Protein AF-I3WMU7-F1 (afdb_monomer_lite)

Sequence (90 aa):
SIARACSEGSIQSCSCDYTHQSSRVSSAVRDWEWGGCSDNIGYGFRFSREFVDTGERGRNLREKMNLHNNEAGRAHVSSEMRQECKCHGM

Foldseek 3Di:
DQLVCQCVCVDVVHHFDCVQVPPPPPDPDDPDHDDGGHRRLVVVLVCLCVPVLVVLPDDDPVSVVSNVVSVVVSVVVVVPDDDDDDDDDD

Secondary structure (DSSP, 8-state):
-HHHHHHTT--TT---B-GGGS-----S--S----S-B--HHHHHHHHHHHHGGG--S-SHHHHHHHHHHHHHHHHHHHT----------

InterPro domains:
  IPR005817 Wnt [PF00110] (1-90)
  IPR005817 Wnt [PR01349] (4-17)
  IPR005817 Wnt [PR01349] (32-44)
  IPR005817 Wnt [PR01349] (86-90)
  IPR005817 Wnt [PTHR12027] (1-90)
  IPR005817 Wnt [SM00097] (1-90)

Radius of gyration: 17.39 Å; chains: 1; bounding box: 47×20×48 Å

pLDDT: mean 90.53, std 12.23, range [50.41, 98.62]

Structure (mmCIF, N/CA/C/O backbone):
data_AF-I3WMU7-F1
#
_entry.id   AF-I3WMU7-F1
#
loop_
_atom_site.group_PDB
_atom_site.id
_atom_site.type_symbol
_atom_site.label_atom_id
_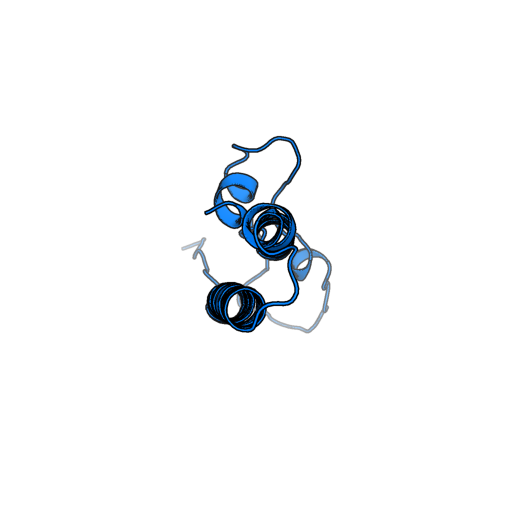atom_site.label_alt_id
_atom_site.label_comp_id
_atom_site.label_asym_id
_atom_site.label_entity_id
_atom_site.label_seq_id
_atom_site.pdbx_PDB_ins_code
_atom_site.Cartn_x
_atom_site.Cartn_y
_atom_site.Cartn_z
_atom_site.occupancy
_atom_site.B_iso_or_equiv
_atom_site.auth_seq_id
_atom_site.auth_comp_id
_atom_site.auth_asym_id
_atom_site.auth_atom_id
_atom_site.pdbx_PDB_model_num
ATOM 1 N N . SER A 1 1 ? -4.374 -5.980 -4.508 1.00 90.62 1 SER A N 1
ATOM 2 C CA . SER A 1 1 ? -4.313 -5.291 -3.196 1.00 90.62 1 SER A CA 1
ATOM 3 C C . SER A 1 1 ? -4.248 -3.789 -3.441 1.00 90.62 1 SER A C 1
ATOM 5 O O . SER A 1 1 ? -3.976 -3.401 -4.570 1.00 90.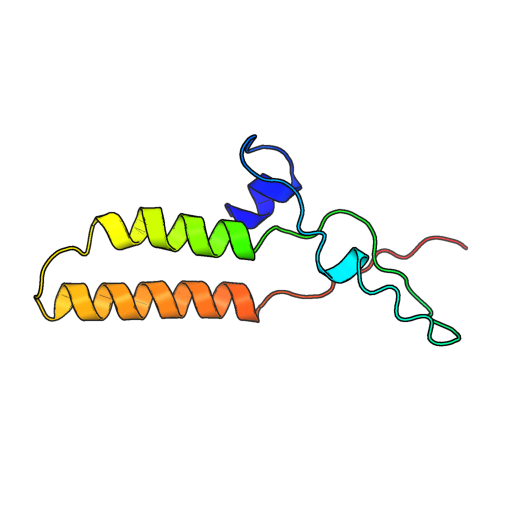62 1 SER A O 1
ATOM 7 N N . ILE A 1 2 ? -4.472 -2.937 -2.433 1.00 97.56 2 ILE A N 1
ATOM 8 C CA . ILE A 1 2 ? -4.361 -1.472 -2.605 1.00 97.56 2 ILE A CA 1
ATOM 9 C C . ILE A 1 2 ? -2.939 -1.060 -3.017 1.00 97.56 2 ILE A C 1
ATOM 11 O O . ILE A 1 2 ? -2.781 -0.272 -3.940 1.00 97.56 2 ILE A O 1
ATOM 15 N N . ALA A 1 3 ? -1.911 -1.659 -2.405 1.00 97.62 3 ALA A N 1
ATOM 16 C CA . ALA A 1 3 ? -0.511 -1.412 -2.759 1.00 97.62 3 ALA A CA 1
ATOM 17 C C . ALA A 1 3 ? -0.212 -1.687 -4.246 1.00 97.62 3 ALA A C 1
ATOM 19 O O . ALA A 1 3 ? 0.461 -0.884 -4.889 1.00 97.62 3 ALA A O 1
ATOM 20 N N . ARG A 1 4 ? -0.769 -2.779 -4.791 1.00 97.12 4 ARG A N 1
ATOM 21 C CA . ARG A 1 4 ? -0.645 -3.138 -6.210 1.00 97.12 4 ARG A CA 1
ATOM 22 C C . ARG A 1 4 ? -1.489 -2.257 -7.132 1.00 97.12 4 ARG A C 1
ATOM 24 O O . ARG A 1 4 ? -1.041 -1.847 -8.188 1.00 97.12 4 ARG A O 1
ATOM 31 N N . ALA A 1 5 ? -2.705 -1.904 -6.723 1.00 98.25 5 ALA A N 1
ATOM 32 C CA . ALA A 1 5 ? -3.540 -1.006 -7.517 1.00 98.25 5 ALA A CA 1
ATOM 33 C C . ALA A 1 5 ? -2.881 0.379 -7.702 1.00 98.25 5 ALA A C 1
ATOM 35 O O . ALA A 1 5 ? -3.082 1.023 -8.730 1.00 98.25 5 ALA A O 1
ATOM 36 N N . CYS A 1 6 ? -2.062 0.816 -6.736 1.00 98.19 6 CYS A N 1
ATOM 37 C CA . CYS A 1 6 ? -1.224 2.008 -6.867 1.00 98.19 6 CYS A CA 1
ATOM 38 C C . CYS A 1 6 ? -0.101 1.849 -7.902 1.00 98.19 6 CYS A C 1
ATOM 40 O O . CYS A 1 6 ? 0.123 2.767 -8.687 1.00 98.19 6 CYS A O 1
ATOM 42 N N . SER A 1 7 ? 0.606 0.713 -7.918 1.00 97.25 7 SER A N 1
ATOM 43 C CA . SER A 1 7 ? 1.683 0.459 -8.888 1.00 97.25 7 SER A CA 1
ATOM 44 C C . SER A 1 7 ? 1.151 0.224 -10.307 1.00 97.25 7 SER A C 1
ATOM 46 O O . SER A 1 7 ? 1.783 0.624 -11.279 1.00 97.25 7 SER A O 1
ATOM 48 N N . GLU A 1 8 ? -0.055 -0.331 -10.435 1.00 97.56 8 GLU A N 1
ATOM 49 C CA . GLU A 1 8 ? -0.776 -0.479 -11.707 1.00 97.56 8 GLU A CA 1
ATOM 50 C C . GLU A 1 8 ? -1.385 0.842 -12.218 1.00 97.56 8 GLU A C 1
ATOM 52 O O . GLU A 1 8 ? -1.902 0.888 -13.332 1.00 97.56 8 GLU A O 1
ATOM 57 N N . GLY A 1 9 ? -1.370 1.914 -11.415 1.00 96.88 9 GLY A N 1
ATOM 58 C CA . GLY A 1 9 ? -1.979 3.200 -11.773 1.00 96.88 9 GLY A CA 1
ATOM 59 C C . GLY A 1 9 ? -3.513 3.195 -11.779 1.00 96.88 9 GLY A C 1
ATOM 60 O O . GLY A 1 9 ? -4.132 4.115 -12.309 1.00 96.88 9 GLY A O 1
ATOM 61 N N . SER A 1 10 ? -4.145 2.183 -11.175 1.00 98.06 10 SER A N 1
ATOM 62 C CA . SER A 1 10 ? -5.610 2.067 -11.088 1.00 98.06 10 SER A CA 1
ATOM 63 C C . SER A 1 10 ? -6.234 3.045 -10.083 1.00 98.06 10 SER A C 1
ATOM 65 O O . SER A 1 10 ? -7.437 3.299 -10.127 1.00 98.06 10 SER A O 1
ATOM 67 N N . ILE A 1 11 ? -5.436 3.594 -9.163 1.00 96.75 11 ILE A N 1
ATOM 68 C CA . ILE A 1 11 ? -5.867 4.557 -8.143 1.00 96.75 11 ILE A CA 1
ATOM 69 C C . ILE A 1 11 ? -5.097 5.864 -8.345 1.00 96.75 11 ILE A C 1
ATOM 71 O O . ILE A 1 11 ? -3.882 5.898 -8.194 1.00 96.75 11 ILE A O 1
ATOM 75 N N . GLN A 1 12 ? -5.808 6.958 -8.623 1.00 95.81 12 GLN A N 1
ATOM 76 C CA . GLN A 1 12 ? -5.191 8.258 -8.932 1.00 95.81 12 GLN A CA 1
ATOM 77 C C . GLN A 1 12 ? -4.479 8.918 -7.740 1.00 95.81 12 GLN A C 1
ATOM 79 O O . GLN A 1 12 ? -3.583 9.735 -7.925 1.00 95.81 12 GLN A O 1
ATOM 84 N N . SER A 1 13 ? -4.882 8.597 -6.511 1.00 95.75 13 SER A N 1
ATOM 85 C CA . SER A 1 13 ? -4.354 9.213 -5.286 1.00 95.75 13 SER A CA 1
ATOM 86 C C . SER A 1 13 ? -3.038 8.606 -4.790 1.00 95.75 13 SER A C 1
ATOM 88 O O . SER A 1 13 ? -2.562 8.979 -3.718 1.00 95.75 13 SER A O 1
ATOM 90 N N . CYS A 1 14 ? -2.464 7.647 -5.515 1.00 97.75 14 CYS A N 1
ATOM 91 C CA . CYS A 1 14 ? -1.193 7.023 -5.174 1.00 97.75 14 CYS A CA 1
ATOM 92 C C . CYS A 1 14 ? -0.398 6.649 -6.430 1.00 97.75 14 CYS A C 1
ATOM 94 O O . CYS A 1 14 ? -0.903 6.672 -7.546 1.00 97.75 14 CYS A O 1
ATOM 96 N N . SER A 1 15 ? 0.873 6.318 -6.226 1.00 96.81 15 SER A N 1
ATOM 97 C CA . SER A 1 15 ? 1.821 5.910 -7.265 1.00 96.81 15 SER A CA 1
ATOM 98 C C . SER A 1 15 ? 2.654 4.724 -6.781 1.00 96.81 15 SER A C 1
ATOM 100 O O . SER A 1 15 ? 2.472 4.267 -5.650 1.00 96.81 15 SER A O 1
ATOM 102 N N . CYS A 1 16 ? 3.624 4.285 -7.584 1.00 97.25 16 CYS A N 1
ATOM 103 C CA . CYS A 1 16 ? 4.687 3.375 -7.155 1.00 97.25 16 CYS A CA 1
ATOM 104 C C . CYS A 1 16 ? 5.403 3.868 -5.886 1.00 97.25 16 CYS A C 1
ATOM 106 O O . CYS A 1 16 ? 5.424 5.071 -5.594 1.00 97.25 16 CYS A O 1
ATOM 108 N N . ASP A 1 17 ? 6.034 2.940 -5.170 1.00 95.38 17 ASP A N 1
ATOM 109 C CA . ASP A 1 17 ? 7.015 3.265 -4.138 1.00 95.38 17 ASP A CA 1
ATOM 110 C C . ASP A 1 17 ? 8.409 3.473 -4.752 1.00 95.38 17 ASP A C 1
ATOM 112 O O . ASP A 1 17 ? 8.989 2.567 -5.351 1.00 95.38 17 ASP A O 1
ATOM 116 N N . TYR A 1 18 ? 8.948 4.683 -4.588 1.00 92.31 18 TYR A N 1
ATOM 117 C CA . TYR A 1 18 ? 10.256 5.094 -5.108 1.00 92.31 18 TYR A CA 1
ATOM 118 C C . TYR A 1 18 ? 11.317 5.281 -4.014 1.00 92.31 18 TYR A C 1
ATOM 120 O O . TYR A 1 18 ? 12.418 5.760 -4.293 1.00 92.31 18 TYR A O 1
ATOM 128 N N . THR A 1 19 ? 11.022 4.909 -2.765 1.00 89.56 19 THR A N 1
ATOM 129 C CA . THR A 1 19 ? 11.939 5.093 -1.626 1.00 89.56 19 THR A CA 1
ATOM 130 C C . THR A 1 19 ? 13.314 4.466 -1.881 1.00 89.56 19 THR A C 1
ATOM 132 O O . THR A 1 19 ? 14.339 5.125 -1.684 1.00 89.56 19 THR A O 1
ATOM 135 N N . HIS A 1 20 ? 13.347 3.256 -2.443 1.00 83.06 20 HIS A N 1
ATOM 136 C CA . HIS A 1 20 ? 14.573 2.525 -2.787 1.00 83.06 20 HIS A CA 1
ATOM 137 C C . HIS A 1 20 ? 15.345 3.083 -3.997 1.00 83.06 20 HIS A C 1
ATOM 139 O O . HIS A 1 20 ? 16.537 2.822 -4.137 1.00 83.06 20 HIS A O 1
ATOM 145 N N . GLN A 1 21 ? 14.715 3.890 -4.857 1.00 76.50 21 GLN A N 1
ATOM 146 C CA . GLN A 1 21 ? 15.391 4.484 -6.023 1.00 76.50 21 GLN A CA 1
ATOM 147 C C . GLN A 1 21 ? 16.261 5.691 -5.640 1.00 76.50 21 GLN A C 1
ATOM 149 O O . GLN A 1 21 ? 17.208 6.038 -6.344 1.00 76.50 21 GLN A O 1
ATOM 154 N N . SER A 1 22 ? 15.968 6.326 -4.499 1.00 64.75 22 SER A N 1
ATOM 155 C CA . SER A 1 22 ? 16.715 7.489 -4.005 1.00 64.75 22 SER A CA 1
ATOM 156 C C . SER A 1 22 ? 18.034 7.133 -3.312 1.00 64.75 22 SER A C 1
ATOM 158 O O . SER A 1 22 ? 18.914 7.991 -3.195 1.00 64.75 22 SER A O 1
ATOM 160 N N . SER A 1 23 ? 18.222 5.873 -2.897 1.00 61.09 23 SER A N 1
ATOM 161 C CA . SER A 1 23 ? 19.478 5.403 -2.315 1.00 61.09 23 SER A CA 1
ATOM 162 C C . SER A 1 23 ? 20.537 5.222 -3.403 1.00 61.09 23 SER A C 1
ATOM 164 O O . SER A 1 23 ? 20.872 4.107 -3.798 1.00 61.09 23 SER A O 1
ATOM 166 N N . ARG A 1 24 ? 21.096 6.342 -3.874 1.00 55.62 24 ARG A N 1
ATOM 167 C CA . ARG A 1 24 ? 22.341 6.399 -4.651 1.00 55.62 24 ARG A CA 1
ATOM 168 C C . ARG A 1 24 ? 23.521 6.029 -3.751 1.00 55.62 24 ARG A C 1
ATOM 170 O O . ARG A 1 24 ? 24.389 6.852 -3.477 1.00 55.62 24 ARG A O 1
ATOM 177 N N . VAL A 1 25 ? 23.553 4.802 -3.240 1.00 54.66 25 VAL A N 1
ATOM 178 C CA . VAL A 1 25 ? 24.761 4.280 -2.602 1.00 54.66 25 VAL A CA 1
ATOM 179 C C . VAL A 1 25 ? 25.704 3.903 -3.737 1.00 54.66 25 VAL A C 1
ATOM 181 O O . VAL A 1 25 ? 25.627 2.807 -4.294 1.00 54.66 25 VAL A O 1
ATOM 184 N N . SER A 1 26 ? 26.559 4.858 -4.103 1.00 53.28 26 SER A N 1
ATOM 185 C CA . SER A 1 26 ? 27.675 4.692 -5.030 1.00 53.28 26 SER A CA 1
ATOM 186 C C . SER A 1 26 ? 28.729 3.776 -4.402 1.00 53.28 26 SER A C 1
ATOM 188 O O . SER A 1 26 ? 29.779 4.216 -3.940 1.00 53.28 26 SER A O 1
ATOM 190 N N . SER A 1 27 ? 28.434 2.488 -4.313 1.00 50.41 27 SER A N 1
ATOM 191 C CA . SER A 1 27 ? 29.422 1.476 -3.968 1.00 50.41 27 SER A CA 1
ATOM 192 C C . SER A 1 27 ? 29.663 0.629 -5.205 1.00 50.41 27 SER A C 1
ATOM 194 O O . SER A 1 27 ? 28.728 0.024 -5.728 1.00 50.41 27 SER A O 1
ATOM 196 N N . ALA A 1 28 ? 30.912 0.673 -5.661 1.00 55.31 28 ALA A N 1
ATOM 197 C CA . ALA A 1 28 ? 31.518 -0.102 -6.731 1.00 55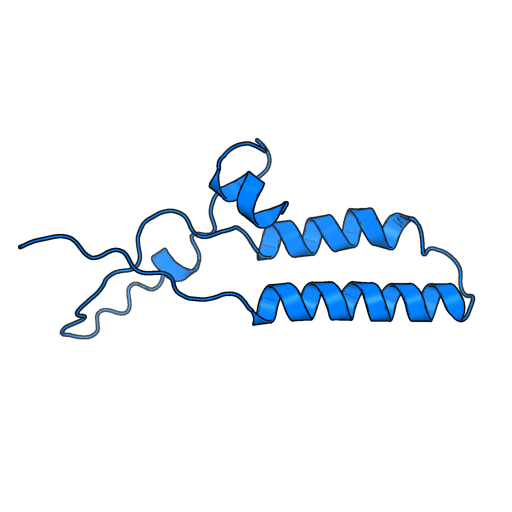.31 28 ALA A CA 1
ATOM 198 C C . ALA A 1 28 ? 30.854 -1.471 -6.980 1.00 55.31 28 ALA A C 1
ATOM 200 O O . ALA A 1 28 ? 30.675 -2.244 -6.045 1.00 55.31 28 ALA A O 1
ATOM 201 N N . VAL A 1 29 ? 30.557 -1.742 -8.257 1.00 57.44 29 VAL A N 1
ATOM 202 C CA . VAL A 1 29 ? 30.104 -3.029 -8.820 1.00 57.44 29 VAL A CA 1
ATOM 203 C C . VAL A 1 29 ? 28.806 -3.560 -8.192 1.00 57.44 29 VAL A C 1
ATOM 205 O O . VAL A 1 29 ? 28.828 -4.317 -7.227 1.00 57.44 29 VAL A O 1
ATOM 208 N N . ARG A 1 30 ? 27.650 -3.188 -8.756 1.00 64.38 30 ARG A N 1
ATOM 209 C CA . ARG A 1 30 ? 26.392 -3.908 -8.503 1.00 64.38 30 ARG A CA 1
ATOM 210 C C . ARG A 1 30 ? 25.963 -4.632 -9.773 1.00 64.38 30 ARG A C 1
ATOM 212 O O . ARG A 1 30 ? 25.866 -4.002 -10.820 1.00 64.38 30 ARG A O 1
ATOM 219 N N . ASP A 1 31 ? 25.659 -5.921 -9.641 1.00 79.06 31 ASP A N 1
ATOM 220 C CA . ASP A 1 31 ? 25.120 -6.781 -10.709 1.00 79.06 31 ASP A CA 1
ATOM 221 C C . ASP A 1 31 ? 23.631 -6.507 -11.008 1.00 79.06 31 ASP A C 1
ATOM 223 O O . ASP A 1 31 ? 23.016 -7.176 -11.835 1.00 79.06 31 ASP A O 1
ATOM 227 N N . TRP A 1 32 ? 23.025 -5.542 -10.309 1.00 83.94 32 TRP A N 1
ATOM 228 C CA . TRP A 1 32 ? 21.643 -5.114 -10.498 1.00 83.94 32 TRP A CA 1
ATOM 229 C C . TRP A 1 32 ? 21.444 -3.670 -10.018 1.00 83.94 32 TRP A C 1
ATOM 231 O O . TRP A 1 32 ? 22.159 -3.180 -9.137 1.00 83.94 32 TRP A O 1
ATOM 241 N N . GLU A 1 33 ? 20.435 -3.001 -10.569 1.00 84.88 33 GLU A N 1
ATOM 242 C CA . GLU A 1 33 ? 20.008 -1.660 -10.167 1.00 84.88 33 GLU A CA 1
ATOM 243 C C . GLU A 1 33 ? 18.529 -1.642 -9.763 1.00 84.88 33 GLU A C 1
ATOM 245 O O . GLU A 1 33 ? 17.724 -2.440 -10.247 1.00 84.88 33 GLU A O 1
ATOM 250 N N . TRP A 1 34 ? 18.163 -0.733 -8.853 1.00 87.62 34 TRP A N 1
ATOM 251 C CA . TRP A 1 34 ? 16.755 -0.484 -8.552 1.00 87.62 34 TRP A CA 1
ATOM 252 C C . TRP A 1 34 ? 16.094 0.192 -9.752 1.00 87.62 34 TRP A C 1
ATOM 254 O O . TRP A 1 34 ? 16.528 1.254 -10.190 1.00 87.62 34 TRP A O 1
ATOM 264 N N . GLY A 1 35 ? 14.998 -0.387 -10.230 1.00 88.12 35 GLY A N 1
ATOM 265 C CA . GLY A 1 35 ? 14.215 0.153 -11.334 1.00 88.12 35 GLY A CA 1
ATOM 266 C C . GLY A 1 35 ? 12.769 -0.329 -11.290 1.00 88.12 35 GLY A C 1
ATOM 267 O O . GLY A 1 35 ? 12.363 -1.044 -10.375 1.00 88.12 35 GLY A O 1
ATOM 268 N N . GLY A 1 36 ? 11.980 0.074 -12.284 1.00 92.38 36 GLY A N 1
ATOM 269 C CA . GLY A 1 36 ? 10.570 -0.300 -12.380 1.00 92.38 36 GLY A CA 1
ATOM 270 C C . GLY A 1 36 ? 9.671 0.412 -11.363 1.00 92.38 36 GLY A C 1
ATOM 271 O O . GLY A 1 36 ? 9.935 1.544 -10.957 1.00 92.38 36 GLY A O 1
ATOM 272 N N . CYS A 1 37 ? 8.574 -0.253 -11.001 1.00 95.31 37 CYS A N 1
ATOM 273 C CA . CYS A 1 37 ? 7.519 0.279 -10.146 1.00 95.31 37 CYS A CA 1
ATOM 274 C C . CYS A 1 37 ? 7.233 -0.702 -9.005 1.00 95.31 37 CYS A C 1
ATOM 276 O O . CYS A 1 37 ? 6.593 -1.731 -9.219 1.00 95.31 37 CYS A O 1
ATOM 278 N N . SER A 1 38 ? 7.714 -0.392 -7.802 1.00 96.00 38 SER A N 1
ATOM 279 C CA . SER A 1 38 ? 7.432 -1.197 -6.611 1.00 96.00 38 SER A CA 1
ATOM 280 C C . SER A 1 38 ? 5.997 -0.975 -6.126 1.00 96.00 38 SER A C 1
ATOM 282 O O . SER A 1 38 ? 5.507 0.161 -6.121 1.00 96.00 38 SER A O 1
ATOM 284 N N . ASP A 1 39 ? 5.340 -2.048 -5.672 1.00 97.25 39 ASP A N 1
ATOM 285 C CA . ASP A 1 39 ? 4.037 -1.977 -5.000 1.00 97.25 39 ASP A CA 1
ATOM 286 C C . ASP A 1 39 ? 4.116 -1.021 -3.799 1.00 97.25 39 ASP A C 1
ATOM 288 O O . ASP A 1 39 ? 5.018 -1.115 -2.963 1.00 97.25 39 ASP A O 1
ATOM 292 N N . ASN A 1 40 ? 3.153 -0.102 -3.680 1.00 97.56 40 ASN A N 1
ATOM 293 C CA . ASN A 1 40 ? 3.188 0.929 -2.643 1.00 97.56 40 ASN A CA 1
ATOM 294 C C . ASN A 1 40 ? 2.619 0.421 -1.316 1.00 97.56 40 ASN A C 1
ATOM 296 O O . ASN A 1 40 ? 1.485 0.730 -0.926 1.00 97.56 40 ASN A O 1
ATOM 300 N N . ILE A 1 41 ? 3.417 -0.393 -0.622 1.00 97.38 41 ILE A N 1
ATOM 301 C CA . ILE A 1 41 ? 3.028 -1.026 0.640 1.00 97.38 41 ILE A CA 1
ATOM 302 C C . ILE A 1 41 ? 2.710 0.004 1.726 1.00 97.38 41 ILE A C 1
ATOM 304 O O . ILE A 1 41 ? 1.740 -0.167 2.462 1.00 97.38 41 ILE A O 1
ATOM 308 N N . GLY A 1 42 ? 3.445 1.120 1.773 1.00 96.88 42 GLY A N 1
ATOM 309 C CA . GLY A 1 42 ? 3.205 2.197 2.732 1.00 96.88 42 GLY A CA 1
ATOM 31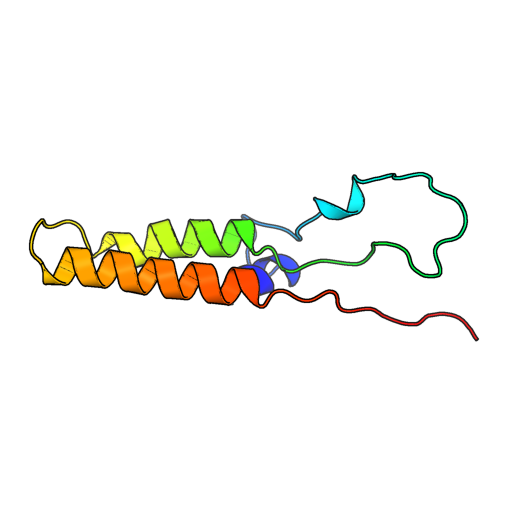0 C C . GLY A 1 42 ? 1.827 2.842 2.561 1.00 96.88 42 GLY A C 1
ATOM 311 O O . GLY A 1 42 ? 1.131 3.086 3.549 1.00 96.88 42 GLY A O 1
ATOM 312 N N . TYR A 1 43 ? 1.398 3.084 1.318 1.00 97.69 43 TYR A N 1
ATOM 313 C CA . TYR A 1 43 ? 0.045 3.565 1.040 1.00 97.69 43 TYR A CA 1
ATOM 314 C C . TYR A 1 43 ? -1.010 2.507 1.386 1.00 97.69 43 TYR A C 1
ATOM 316 O O . TYR A 1 43 ? -1.964 2.809 2.101 1.00 97.69 43 TYR A O 1
ATOM 324 N N . GLY A 1 44 ? -0.815 1.257 0.947 1.00 97.81 44 GLY A N 1
ATOM 325 C CA . GLY A 1 44 ? -1.745 0.159 1.230 1.00 97.81 44 GLY A CA 1
ATOM 326 C C . GLY A 1 44 ? -1.958 -0.084 2.727 1.00 97.81 44 GLY A C 1
ATOM 327 O O . GLY A 1 44 ? -3.092 -0.285 3.163 1.00 97.81 44 GLY A O 1
ATOM 328 N N . PHE A 1 45 ? -0.890 0.004 3.521 1.00 98.19 45 PHE A N 1
ATOM 329 C CA . PHE A 1 45 ? -0.932 -0.124 4.974 1.00 98.19 45 PHE A CA 1
ATOM 330 C C . PHE A 1 45 ? -1.768 0.990 5.619 1.00 98.19 45 PHE A C 1
ATOM 332 O O . PHE A 1 45 ? -2.670 0.703 6.410 1.00 98.19 45 PHE A O 1
ATOM 339 N N . ARG A 1 46 ? -1.505 2.259 5.263 1.00 97.75 46 ARG A N 1
ATOM 340 C CA . ARG A 1 46 ? -2.247 3.413 5.802 1.00 97.75 46 ARG A CA 1
ATOM 341 C C . ARG A 1 46 ? -3.721 3.366 5.421 1.00 97.75 46 ARG A C 1
ATOM 343 O O . ARG A 1 46 ? -4.569 3.469 6.301 1.00 97.75 46 ARG A O 1
ATOM 350 N N . PHE A 1 47 ? -4.016 3.119 4.145 1.00 97.75 47 PHE A N 1
ATOM 351 C CA . PHE A 1 47 ? -5.390 3.002 3.664 1.00 97.75 47 PHE A CA 1
ATOM 352 C C . PHE A 1 47 ? -6.143 1.878 4.385 1.00 97.75 47 PHE A C 1
ATOM 354 O O . PHE A 1 47 ? -7.267 2.075 4.835 1.00 97.75 47 PHE A O 1
ATOM 361 N N . SER A 1 48 ? -5.523 0.702 4.541 1.00 97.62 48 SER A N 1
ATOM 362 C CA . SER A 1 48 ? -6.143 -0.417 5.258 1.00 97.62 48 SER A CA 1
ATOM 363 C C . SER A 1 48 ? -6.440 -0.066 6.715 1.00 97.62 48 SER A C 1
ATOM 365 O O . SER A 1 48 ? -7.515 -0.406 7.199 1.00 97.62 48 SER A O 1
ATOM 367 N N . ARG A 1 49 ? -5.531 0.635 7.402 1.00 97.56 49 ARG A N 1
ATOM 368 C CA . ARG A 1 49 ? -5.770 1.120 8.766 1.00 97.56 49 ARG A CA 1
ATOM 369 C C . ARG A 1 49 ? -6.952 2.084 8.811 1.00 97.56 49 ARG A C 1
ATOM 371 O O . ARG A 1 49 ? -7.878 1.863 9.577 1.00 97.56 49 ARG A O 1
ATOM 378 N N . GLU A 1 50 ? -6.953 3.112 7.971 1.00 96.81 50 GLU A N 1
ATOM 379 C CA . GLU A 1 50 ? -8.020 4.119 7.949 1.00 96.81 50 GLU A CA 1
ATOM 380 C C . GLU A 1 50 ? -9.385 3.518 7.587 1.00 96.81 50 GLU A C 1
ATOM 382 O O . GLU A 1 50 ? -10.393 3.867 8.198 1.00 96.81 50 GLU A O 1
ATOM 387 N N . PHE A 1 51 ? -9.432 2.582 6.637 1.00 96.81 51 PHE A N 1
ATOM 388 C CA . PHE A 1 51 ? -10.680 1.992 6.160 1.00 96.81 51 PHE A CA 1
ATOM 389 C C . PHE A 1 51 ? -11.212 0.876 7.069 1.00 96.81 51 PHE A C 1
ATOM 391 O O . PHE A 1 51 ? -12.382 0.896 7.442 1.00 96.81 51 PHE A O 1
ATOM 398 N N . VAL A 1 52 ? -10.375 -0.100 7.433 1.00 96.56 52 VAL A N 1
ATOM 399 C CA . VAL A 1 52 ? -10.821 -1.290 8.180 1.00 96.56 52 VAL A CA 1
ATOM 400 C C . VAL A 1 52 ? -11.044 -0.957 9.655 1.00 96.56 52 VAL A C 1
ATOM 402 O O . VAL A 1 52 ? -12.048 -1.372 10.231 1.00 96.56 52 VAL A O 1
ATOM 405 N N . ASP A 1 53 ? -10.174 -0.146 10.262 1.00 96.94 53 ASP A N 1
ATOM 406 C CA . ASP A 1 53 ? -10.278 0.167 11.693 1.00 96.94 53 ASP A CA 1
ATOM 407 C C . ASP A 1 53 ? -11.389 1.200 11.980 1.00 96.94 53 ASP A C 1
ATOM 409 O O . ASP A 1 53 ? -11.789 1.382 13.128 1.00 96.94 53 ASP A O 1
ATOM 413 N N . THR A 1 54 ? -11.957 1.841 10.947 1.00 95.19 54 THR A N 1
ATOM 414 C CA . THR A 1 54 ? -13.081 2.790 11.072 1.00 95.19 54 THR A CA 1
ATOM 415 C C . THR A 1 54 ? -14.309 2.176 11.761 1.00 95.19 54 THR A C 1
ATOM 417 O O . THR A 1 54 ? -15.069 2.900 12.411 1.00 95.19 54 THR A O 1
ATOM 420 N N . GLY A 1 55 ? -14.516 0.860 11.649 1.00 89.56 55 GLY A N 1
ATOM 421 C CA . GLY A 1 55 ? -15.601 0.150 12.335 1.00 89.56 55 GLY A CA 1
ATOM 42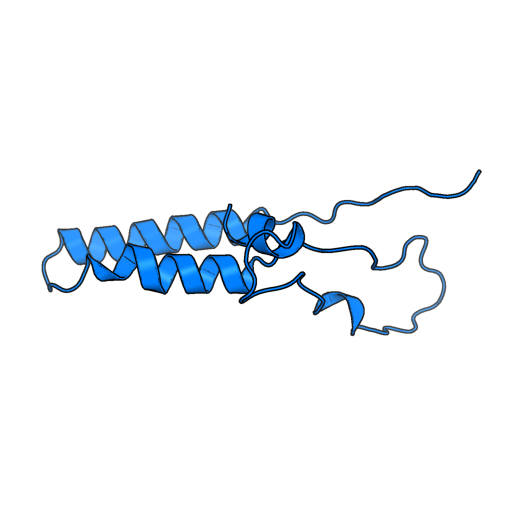2 C C . GLY A 1 55 ? -15.340 -0.126 13.822 1.00 89.56 55 GLY A C 1
ATOM 423 O O . GLY A 1 55 ? -16.285 -0.291 14.587 1.00 89.56 55 GLY A O 1
ATOM 424 N N . GLU A 1 56 ? -14.081 -0.117 14.256 1.00 93.25 56 GLU A N 1
ATOM 425 C CA . GLU A 1 56 ? -13.639 -0.592 15.574 1.00 93.25 56 GLU A CA 1
ATOM 426 C C . GLU A 1 56 ? -13.490 0.572 16.574 1.00 93.25 56 GLU A C 1
ATOM 428 O O . GLU A 1 56 ? -12.421 0.823 17.134 1.00 93.25 56 GLU A O 1
ATOM 433 N N . ARG A 1 57 ? -14.565 1.350 16.761 1.00 84.88 57 ARG A N 1
ATOM 434 C CA . ARG A 1 57 ? -14.539 2.610 17.539 1.00 84.88 57 ARG A CA 1
ATOM 435 C C . ARG A 1 57 ? -14.880 2.476 19.021 1.00 84.88 57 ARG A C 1
ATOM 437 O O . ARG A 1 57 ? -14.672 3.435 19.769 1.00 84.88 57 ARG A O 1
ATOM 444 N N . GLY A 1 58 ? -15.447 1.359 19.457 1.00 86.44 58 GLY A N 1
ATOM 445 C CA . GLY A 1 58 ? -15.807 1.188 20.857 1.00 86.44 58 GLY A CA 1
ATOM 446 C C . GLY A 1 58 ? -14.630 0.766 21.739 1.00 86.44 58 GLY A C 1
ATOM 447 O O . GLY A 1 58 ? -13.452 0.816 21.379 1.00 86.44 58 GLY A O 1
ATOM 448 N N . ARG A 1 59 ? -14.969 0.420 22.981 1.00 87.56 59 ARG A N 1
ATOM 449 C CA . ARG A 1 59 ? -14.011 0.080 24.043 1.00 87.56 59 ARG A CA 1
ATOM 450 C C . ARG A 1 59 ? -14.147 -1.363 24.523 1.00 87.56 59 ARG A C 1
ATOM 452 O O . ARG A 1 59 ? -13.580 -1.702 25.560 1.00 87.56 59 ARG A O 1
ATOM 459 N N . ASN A 1 60 ? -14.912 -2.199 23.824 1.00 94.56 60 ASN A N 1
ATOM 460 C CA . ASN A 1 60 ? -15.098 -3.582 24.234 1.00 94.56 60 ASN A CA 1
ATOM 461 C C . ASN A 1 60 ? -13.873 -4.443 23.852 1.00 94.56 60 ASN A C 1
ATOM 463 O O . ASN A 1 60 ? -13.042 -4.073 23.019 1.00 94.56 60 ASN A O 1
ATOM 467 N N . LEU A 1 61 ? -13.736 -5.602 24.506 1.00 95.88 61 LEU A N 1
ATOM 468 C CA . LEU A 1 61 ? -12.590 -6.496 24.298 1.00 95.88 61 LEU A CA 1
ATOM 469 C C . LEU A 1 61 ? -12.513 -7.027 22.862 1.00 95.88 61 LEU A C 1
ATOM 471 O O . LEU A 1 61 ? -11.418 -7.243 22.346 1.00 95.88 61 LEU A O 1
ATOM 475 N N . ARG A 1 62 ? -13.665 -7.213 22.210 1.00 95.56 62 ARG A N 1
ATOM 476 C CA . ARG A 1 62 ? -13.735 -7.689 20.829 1.00 95.56 62 ARG A CA 1
ATOM 477 C C . ARG A 1 62 ? -13.158 -6.658 19.863 1.00 95.56 62 ARG A C 1
ATOM 479 O O . ARG A 1 62 ? -12.353 -7.032 19.025 1.00 95.56 62 ARG A O 1
ATOM 486 N N . GLU A 1 63 ? -13.492 -5.384 20.026 1.00 95.81 63 GLU A N 1
ATOM 487 C CA . GLU A 1 63 ? -12.968 -4.295 19.191 1.00 95.81 63 GLU A CA 1
ATOM 488 C C . GLU A 1 63 ? -11.453 -4.147 19.364 1.00 95.81 63 GLU A C 1
ATOM 490 O O . GLU A 1 63 ? -10.708 -4.019 18.394 1.00 95.81 63 GLU A O 1
ATOM 495 N N . LYS A 1 64 ? -10.955 -4.262 20.603 1.00 95.81 64 LYS A N 1
ATOM 496 C CA . LYS A 1 64 ? -9.509 -4.275 20.879 1.00 95.81 64 LYS A CA 1
ATOM 497 C C . LYS A 1 64 ? -8.798 -5.451 20.207 1.00 95.81 64 LYS A C 1
ATOM 499 O O . LYS A 1 64 ? -7.718 -5.267 19.648 1.00 95.81 64 LYS A O 1
ATOM 504 N N . MET A 1 65 ? -9.399 -6.638 20.250 1.00 97.25 65 MET A N 1
ATOM 505 C CA . MET A 1 65 ? -8.884 -7.827 19.570 1.00 97.25 65 MET A CA 1
ATOM 506 C C . MET A 1 65 ? -8.919 -7.664 18.045 1.00 97.25 65 MET A C 1
ATOM 508 O O . MET A 1 65 ? -7.951 -8.019 17.381 1.00 97.25 65 MET A O 1
ATOM 512 N N . ASN A 1 66 ? -9.985 -7.087 17.489 1.00 97.62 66 ASN A N 1
ATOM 513 C CA . ASN A 1 66 ? -10.092 -6.818 16.058 1.00 97.62 66 ASN A CA 1
ATOM 514 C C . ASN A 1 66 ? -8.991 -5.861 15.591 1.00 97.62 66 ASN A C 1
ATOM 516 O O . ASN A 1 66 ? -8.278 -6.187 14.649 1.00 97.62 66 ASN A O 1
ATOM 520 N N . LEU A 1 67 ? -8.775 -4.740 16.290 1.00 97.50 67 LEU A N 1
ATOM 521 C CA . LEU A 1 67 ? -7.680 -3.809 15.987 1.00 97.50 67 LEU A CA 1
ATOM 522 C C . LEU A 1 67 ? -6.309 -4.498 16.013 1.00 97.50 67 LEU A C 1
ATOM 524 O O . LEU A 1 67 ? -5.485 -4.273 15.127 1.00 97.50 67 LEU A O 1
ATOM 528 N N . HIS A 1 68 ? -6.072 -5.357 17.008 1.00 97.56 68 HIS A N 1
ATOM 529 C CA . HIS A 1 68 ? -4.841 -6.139 17.099 1.00 97.56 68 HIS A CA 1
ATOM 530 C C . HIS A 1 68 ? -4.677 -7.087 15.903 1.00 97.56 68 HIS A C 1
ATOM 532 O O . HIS A 1 68 ? -3.625 -7.100 15.268 1.00 97.56 68 HIS A O 1
ATOM 538 N N . ASN A 1 69 ? -5.722 -7.841 15.562 1.00 98.31 69 ASN A N 1
ATOM 539 C CA . ASN A 1 69 ? -5.699 -8.794 14.455 1.00 98.31 69 ASN A CA 1
ATOM 540 C C . ASN A 1 69 ? -5.549 -8.092 13.096 1.00 98.31 69 ASN A C 1
ATOM 542 O O . ASN A 1 69 ? -4.800 -8.562 12.240 1.00 98.31 69 ASN A O 1
ATOM 546 N N . ASN A 1 70 ? -6.208 -6.945 12.909 1.00 98.19 70 ASN A N 1
ATOM 547 C CA . ASN A 1 70 ? -6.070 -6.119 11.712 1.00 98.19 70 ASN A CA 1
ATOM 548 C C . ASN A 1 70 ? -4.623 -5.640 11.550 1.00 98.19 70 ASN A C 1
ATOM 550 O O . ASN A 1 70 ? -4.055 -5.728 10.461 1.00 98.19 70 ASN A O 1
ATOM 554 N N . GLU A 1 71 ? -4.007 -5.165 12.636 1.00 98.44 71 GLU A N 1
ATOM 555 C CA . GLU A 1 71 ? -2.611 -4.734 12.632 1.00 98.44 71 GLU A CA 1
ATOM 556 C C . GLU A 1 71 ? -1.650 -5.897 12.368 1.00 98.44 71 GLU A C 1
ATOM 558 O O . GLU A 1 71 ? -0.727 -5.745 11.569 1.00 98.44 71 GLU A O 1
ATOM 563 N N . ALA A 1 72 ? -1.895 -7.070 12.957 1.00 98.62 72 ALA A N 1
ATOM 564 C CA . ALA A 1 72 ? -1.115 -8.275 12.689 1.00 98.62 72 ALA A CA 1
ATOM 565 C C . ALA A 1 72 ? -1.168 -8.665 11.201 1.00 98.62 72 ALA A C 1
ATOM 567 O O . ALA A 1 72 ? -0.134 -8.960 10.601 1.00 98.62 72 ALA A O 1
ATOM 568 N N . GLY A 1 73 ? -2.348 -8.590 10.576 1.00 98.44 73 GLY A N 1
ATOM 569 C CA . GLY A 1 73 ? -2.509 -8.819 9.140 1.00 98.44 73 GLY A CA 1
ATOM 570 C C . GLY A 1 73 ? -1.738 -7.806 8.289 1.00 98.44 73 GLY A C 1
ATOM 571 O O . GLY A 1 73 ? -1.024 -8.191 7.362 1.00 98.44 73 GLY A O 1
ATOM 572 N N . ARG A 1 74 ? -1.816 -6.512 8.627 1.00 98.44 74 ARG A N 1
ATOM 573 C CA . ARG A 1 74 ? -1.056 -5.460 7.931 1.00 98.44 74 ARG A CA 1
ATOM 574 C C . ARG A 1 74 ? 0.457 -5.654 8.067 1.00 98.44 74 ARG A C 1
ATOM 576 O O . ARG A 1 74 ? 1.174 -5.516 7.077 1.00 98.44 74 ARG A O 1
ATOM 583 N N . ALA A 1 75 ? 0.931 -6.000 9.264 1.00 98.31 75 ALA A N 1
ATOM 584 C CA . ALA A 1 75 ? 2.339 -6.280 9.524 1.00 98.31 75 ALA A CA 1
ATOM 585 C C . ALA A 1 75 ? 2.834 -7.483 8.710 1.00 98.31 75 ALA A C 1
ATOM 587 O O . ALA A 1 75 ? 3.889 -7.390 8.088 1.00 98.31 75 ALA A O 1
ATOM 588 N N . HIS A 1 76 ? 2.046 -8.561 8.639 1.00 98.38 76 HIS A N 1
ATOM 589 C CA . HIS A 1 76 ? 2.390 -9.748 7.855 1.00 98.38 76 HIS A CA 1
ATOM 590 C C . HIS A 1 76 ? 2.517 -9.448 6.354 1.00 98.38 76 HIS A C 1
ATOM 592 O O . HIS A 1 76 ? 3.500 -9.828 5.724 1.00 98.38 76 HIS A O 1
ATOM 598 N N . VAL A 1 77 ? 1.565 -8.706 5.774 1.00 97.44 77 VAL A N 1
ATOM 599 C CA . VAL A 1 77 ? 1.652 -8.310 4.356 1.00 97.44 77 VAL A CA 1
ATOM 600 C C . VAL A 1 77 ? 2.884 -7.438 4.107 1.00 97.44 77 VAL A C 1
ATOM 602 O O . VAL A 1 77 ? 3.550 -7.597 3.089 1.00 97.44 77 VAL A O 1
ATOM 605 N N . SER A 1 78 ? 3.218 -6.539 5.038 1.00 96.50 78 SER A N 1
ATOM 606 C CA . SER A 1 78 ? 4.410 -5.700 4.912 1.00 96.50 78 SER A CA 1
ATOM 607 C C . SER A 1 78 ? 5.716 -6.485 5.050 1.00 96.50 78 SER A C 1
ATOM 609 O O . SER A 1 78 ? 6.691 -6.117 4.398 1.00 96.50 78 SER A O 1
ATOM 611 N N . SER A 1 79 ? 5.763 -7.530 5.884 1.00 97.19 79 SER A N 1
ATOM 612 C CA . SER A 1 79 ? 6.965 -8.354 6.072 1.00 97.19 79 SER A CA 1
ATOM 613 C C . SER A 1 79 ? 7.223 -9.316 4.915 1.00 97.19 79 SER A C 1
ATOM 615 O O . SER A 1 79 ? 8.368 -9.680 4.682 1.00 97.19 79 SER A O 1
ATOM 617 N N . GLU A 1 80 ? 6.181 -9.715 4.184 1.00 96.88 80 GLU A N 1
ATOM 618 C CA . GLU A 1 80 ? 6.294 -10.611 3.024 1.00 96.88 80 GLU A CA 1
ATOM 619 C C . GLU A 1 80 ? 6.627 -9.883 1.710 1.00 96.88 80 GLU A C 1
ATOM 621 O O . GLU A 1 80 ? 6.615 -10.496 0.642 1.00 96.88 80 GLU A O 1
ATOM 626 N N . MET A 1 81 ? 6.941 -8.586 1.759 1.00 94.81 81 MET A N 1
ATOM 627 C CA . MET A 1 81 ? 7.463 -7.864 0.599 1.00 94.81 81 MET A CA 1
ATOM 628 C C . MET A 1 81 ? 8.815 -8.450 0.175 1.00 94.81 81 MET A C 1
ATOM 630 O O . MET A 1 81 ? 9.713 -8.632 0.996 1.00 94.81 81 MET A O 1
ATOM 634 N N . ARG A 1 82 ? 8.971 -8.729 -1.123 1.00 93.94 82 ARG A N 1
ATOM 635 C CA . ARG A 1 82 ? 10.186 -9.327 -1.695 1.00 93.94 82 ARG A CA 1
ATOM 636 C C . ARG A 1 82 ? 10.747 -8.459 -2.805 1.00 93.94 82 ARG A C 1
ATOM 638 O O . ARG A 1 82 ? 10.013 -7.761 -3.501 1.00 93.94 82 ARG A O 1
ATOM 645 N N . GLN A 1 83 ? 12.064 -8.523 -2.962 1.00 91.75 83 GLN A N 1
ATOM 646 C CA . GLN A 1 83 ? 12.737 -7.936 -4.106 1.00 91.75 83 GLN A CA 1
ATOM 647 C C . GLN A 1 83 ? 12.555 -8.861 -5.310 1.00 91.75 83 GLN A C 1
ATOM 649 O O . GLN A 1 83 ? 13.117 -9.953 -5.350 1.00 91.75 83 GLN A O 1
ATOM 654 N N . GLU A 1 84 ? 11.794 -8.397 -6.294 1.00 93.06 84 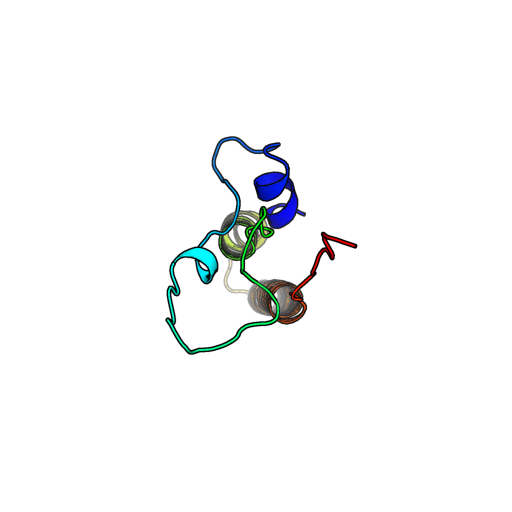GLU A N 1
ATOM 655 C CA . GLU A 1 84 ? 11.625 -9.068 -7.580 1.00 93.06 84 GLU A CA 1
ATOM 656 C C . GLU A 1 84 ? 12.529 -8.400 -8.619 1.00 93.06 84 GLU A C 1
ATOM 658 O O . GLU A 1 84 ? 12.559 -7.174 -8.736 1.00 93.06 84 GLU A O 1
ATOM 663 N N . CYS A 1 85 ? 13.291 -9.203 -9.362 1.00 92.00 85 CYS A N 1
ATOM 664 C CA . CYS A 1 85 ? 14.275 -8.714 -10.328 1.00 92.00 85 CYS A CA 1
ATOM 665 C C . CYS A 1 85 ? 13.916 -9.163 -11.745 1.00 92.00 85 CYS A C 1
ATOM 667 O O . CYS A 1 85 ? 13.435 -10.276 -11.957 1.00 92.00 85 CYS A O 1
ATOM 669 N N . LYS A 1 86 ? 14.210 -8.312 -12.732 1.00 92.38 86 LYS A N 1
ATOM 670 C CA . LYS A 1 86 ? 14.117 -8.655 -14.152 1.00 92.38 86 LYS A CA 1
ATOM 671 C C . LYS A 1 86 ? 15.510 -8.638 -14.768 1.00 92.38 86 LYS A C 1
ATOM 673 O O . LYS A 1 86 ? 16.171 -7.605 -14.762 1.00 92.38 86 LYS A O 1
ATOM 678 N N . CYS A 1 87 ? 15.919 -9.759 -15.349 1.00 91.88 87 CYS A N 1
ATOM 679 C CA . CYS A 1 87 ? 17.140 -9.826 -16.143 1.00 91.88 87 CYS A CA 1
ATOM 680 C C . CYS A 1 87 ? 16.933 -9.125 -17.494 1.00 91.88 87 CYS A C 1
ATOM 682 O O . CYS A 1 87 ? 15.890 -9.278 -18.137 1.00 91.88 87 CYS A O 1
ATOM 684 N N . HIS A 1 88 ? 17.932 -8.364 -17.927 1.00 87.50 88 HIS A N 1
ATOM 685 C CA . HIS A 1 88 ? 17.983 -7.739 -19.244 1.00 87.50 88 HIS A CA 1
ATOM 686 C C . HIS A 1 88 ? 19.417 -7.794 -19.784 1.00 87.50 88 HIS A C 1
ATOM 688 O O . HIS A 1 88 ? 20.368 -7.770 -19.009 1.00 87.50 88 HIS A O 1
ATOM 694 N N . GLY A 1 89 ? 19.573 -7.840 -21.107 1.00 87.31 89 GLY A N 1
ATOM 695 C CA . GLY A 1 89 ? 20.863 -8.114 -21.758 1.00 87.31 89 GLY A CA 1
ATOM 696 C C . GLY A 1 89 ? 20.956 -9.550 -22.287 1.00 87.31 89 GLY A C 1
ATOM 697 O O . GLY A 1 89 ? 20.030 -10.337 -22.080 1.00 87.31 89 GLY A O 1
ATOM 698 N N . MET A 1 90 ? 22.036 -9.849 -23.018 1.00 72.56 90 MET A N 1
ATOM 699 C CA . MET A 1 90 ? 22.389 -11.188 -23.521 1.00 72.56 90 MET A CA 1
ATOM 700 C C . MET A 1 90 ? 23.586 -11.745 -22.764 1.00 72.56 90 MET A C 1
ATOM 702 O O . MET A 1 90 ? 24.487 -10.934 -22.455 1.00 72.56 90 MET A O 1
#

Organism: NCBI:txid602893